Protein AF-A0AAW6BBG9-F1 (afdb_monomer)

Organism: Lactobacillus amylovorus (NCBI:txid1604)

Structure (mmCIF, N/CA/C/O backbone):
data_AF-A0AAW6BBG9-F1
#
_entry.id   AF-A0AAW6BBG9-F1
#
loop_
_atom_site.group_PDB
_atom_site.id
_atom_site.type_symbol
_atom_site.label_atom_id
_atom_site.label_alt_id
_atom_site.label_comp_id
_atom_site.label_asym_id
_atom_site.label_entity_id
_atom_site.label_seq_id
_atom_site.pdbx_PDB_ins_code
_atom_site.Cartn_x
_atom_site.Cartn_y
_atom_site.Cartn_z
_atom_site.occupancy
_atom_site.B_iso_or_equiv
_atom_site.auth_seq_id
_atom_site.auth_comp_id
_atom_site.auth_asym_id
_atom_site.auth_atom_id
_atom_site.pdbx_PDB_model_num
ATOM 1 N N . MET A 1 1 ? 2.573 -25.303 -5.934 1.00 35.19 1 MET A N 1
ATOM 2 C CA . MET A 1 1 ? 3.381 -24.425 -5.068 1.00 35.19 1 MET A CA 1
ATOM 3 C C . MET A 1 1 ? 3.170 -23.024 -5.606 1.00 35.19 1 MET A C 1
ATOM 5 O O . MET A 1 1 ? 3.636 -22.746 -6.701 1.00 35.19 1 MET A O 1
ATOM 9 N N . LEU A 1 2 ? 2.309 -22.231 -4.963 1.00 35.81 2 LEU A N 1
ATOM 10 C CA . LEU A 1 2 ? 2.080 -20.845 -5.371 1.00 35.81 2 LEU A CA 1
ATOM 11 C C . LEU A 1 2 ? 3.335 -20.081 -4.956 1.00 35.81 2 LEU A C 1
ATOM 13 O O . LEU A 1 2 ? 3.513 -19.793 -3.778 1.00 35.81 2 LEU A O 1
ATOM 17 N N . VAL A 1 3 ? 4.252 -19.890 -5.901 1.00 42.75 3 VAL A N 1
ATOM 18 C CA . VAL A 1 3 ? 5.384 -18.980 -5.727 1.00 42.75 3 VAL A CA 1
ATOM 19 C C . VAL A 1 3 ? 4.747 -17.605 -5.572 1.00 42.75 3 VAL A C 1
ATOM 21 O O . VAL A 1 3 ? 4.100 -17.125 -6.503 1.00 42.75 3 VAL A O 1
ATOM 24 N N . GLY A 1 4 ? 4.780 -17.060 -4.356 1.00 45.09 4 GLY A N 1
ATOM 25 C CA . GLY A 1 4 ? 4.216 -15.747 -4.079 1.00 45.09 4 GLY A CA 1
ATOM 26 C C . G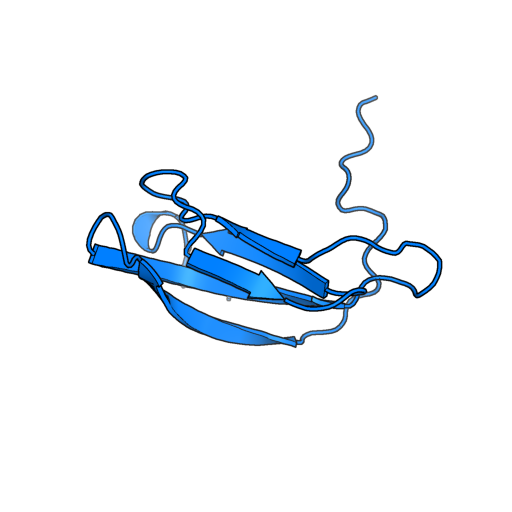LY A 1 4 ? 4.906 -14.727 -4.973 1.00 45.09 4 GLY A C 1
ATOM 27 O O . GLY A 1 4 ? 6.119 -14.784 -5.157 1.00 45.09 4 GLY A O 1
ATOM 28 N N . GLU A 1 5 ? 4.147 -13.789 -5.534 1.00 54.22 5 GLU A N 1
ATOM 29 C CA . GLU A 1 5 ? 4.665 -12.728 -6.414 1.00 54.22 5 GLU A CA 1
ATOM 30 C C . GLU A 1 5 ? 5.767 -11.864 -5.762 1.00 54.22 5 GLU A C 1
ATOM 32 O O . GLU A 1 5 ? 6.364 -11.020 -6.425 1.00 54.22 5 GLU A O 1
ATOM 37 N N . ASP A 1 6 ? 6.053 -12.074 -4.475 1.00 55.12 6 ASP A N 1
ATOM 38 C CA . ASP A 1 6 ? 7.033 -11.356 -3.667 1.00 55.12 6 ASP A CA 1
ATOM 39 C C . ASP A 1 6 ? 8.492 -11.808 -3.872 1.00 55.12 6 ASP A C 1
ATOM 41 O O . ASP A 1 6 ? 9.406 -11.080 -3.488 1.00 55.12 6 ASP A O 1
ATOM 45 N N . ASP A 1 7 ? 8.747 -12.937 -4.541 1.00 56.41 7 ASP A N 1
ATOM 46 C CA . ASP A 1 7 ? 10.116 -13.454 -4.730 1.00 56.41 7 ASP A CA 1
ATOM 47 C C . ASP A 1 7 ? 10.954 -12.666 -5.768 1.00 56.41 7 ASP A C 1
ATOM 49 O O . ASP A 1 7 ? 12.156 -12.900 -5.909 1.00 56.41 7 ASP A O 1
ATOM 53 N N . LEU A 1 8 ? 10.357 -11.709 -6.495 1.00 57.72 8 LEU A N 1
ATOM 54 C CA . LEU A 1 8 ? 11.026 -10.948 -7.568 1.00 57.72 8 LEU A CA 1
ATOM 55 C C . LEU A 1 8 ? 11.543 -9.557 -7.158 1.00 57.72 8 LEU A C 1
ATOM 57 O O . LEU A 1 8 ? 12.141 -8.860 -7.983 1.00 57.72 8 LEU A O 1
ATOM 61 N N . TYR A 1 9 ? 11.341 -9.119 -5.914 1.00 58.28 9 TYR A N 1
ATOM 62 C CA . TYR A 1 9 ? 11.810 -7.805 -5.463 1.00 58.28 9 TYR A CA 1
ATOM 63 C C . TYR A 1 9 ? 13.237 -7.910 -4.916 1.00 58.28 9 TYR A C 1
ATOM 65 O O . TYR A 1 9 ? 13.474 -8.481 -3.851 1.00 58.28 9 TYR A O 1
ATOM 73 N N . LYS A 1 10 ? 14.220 -7.324 -5.616 1.00 57.47 10 LYS A N 1
ATOM 74 C CA . LYS A 1 10 ? 15.524 -7.045 -4.992 1.00 57.47 10 LYS A CA 1
ATOM 75 C C . LYS A 1 10 ? 15.263 -6.064 -3.849 1.00 57.47 10 LYS A C 1
ATOM 77 O O . LYS A 1 10 ? 14.695 -5.010 -4.108 1.00 57.47 10 LYS A O 1
ATOM 82 N N . LYS A 1 11 ? 15.650 -6.407 -2.610 1.00 54.12 11 LYS A N 1
ATOM 83 C CA . LYS A 1 11 ? 15.521 -5.527 -1.431 1.00 54.12 11 LYS A CA 1
ATOM 84 C C . LYS A 1 11 ? 16.139 -4.154 -1.723 1.00 54.12 11 LYS A C 1
ATOM 86 O O . LYS A 1 11 ? 17.342 -3.961 -1.590 1.00 54.12 11 LYS A O 1
ATOM 91 N N . PHE A 1 12 ? 15.296 -3.219 -2.128 1.00 50.25 12 PHE A N 1
ATOM 92 C CA . PHE A 1 12 ? 15.510 -1.791 -2.030 1.00 50.25 12 PHE A CA 1
ATOM 93 C C . PHE A 1 12 ? 14.604 -1.345 -0.887 1.00 50.25 12 PHE A C 1
ATOM 95 O O . PHE A 1 12 ? 13.391 -1.537 -0.966 1.00 50.25 12 PHE A O 1
ATOM 102 N N . GLU A 1 13 ? 15.186 -0.838 0.198 1.00 56.78 13 GLU A N 1
ATOM 103 C CA . GLU A 1 13 ? 14.423 -0.164 1.248 1.00 56.78 13 GLU A CA 1
ATOM 104 C C . GLU A 1 13 ? 14.094 1.240 0.735 1.00 56.78 13 GLU A C 1
ATOM 106 O O . GLU A 1 13 ? 14.875 2.172 0.906 1.00 56.78 13 GLU A O 1
ATOM 111 N N . GLY A 1 14 ? 12.981 1.362 0.006 1.00 61.34 14 GLY A N 1
ATOM 112 C CA . GLY A 1 14 ? 12.418 2.660 -0.347 1.00 61.34 14 GLY A CA 1
ATOM 113 C C . GLY A 1 14 ? 11.818 3.358 0.873 1.00 61.34 14 GLY A C 1
ATOM 114 O O . GLY A 1 14 ? 11.783 2.810 1.980 1.00 61.34 14 GLY A O 1
ATOM 115 N N . ASP A 1 15 ? 11.308 4.570 0.670 1.00 72.94 15 ASP A N 1
ATOM 116 C CA . ASP A 1 15 ? 10.691 5.324 1.755 1.00 72.94 15 ASP A CA 1
ATOM 117 C C . ASP A 1 15 ? 9.448 4.600 2.295 1.00 72.94 15 ASP A C 1
ATOM 119 O O . ASP A 1 15 ? 8.608 4.064 1.564 1.00 72.94 15 ASP A O 1
ATOM 123 N N . SER A 1 16 ? 9.339 4.585 3.621 1.00 83.00 16 SER A N 1
ATOM 124 C CA . SER A 1 16 ? 8.152 4.120 4.330 1.00 83.00 16 SER A CA 1
ATOM 125 C C . SER A 1 16 ? 7.406 5.325 4.883 1.00 83.00 16 SER A C 1
ATOM 127 O O . SER A 1 16 ? 8.001 6.166 5.554 1.00 83.00 16 SER A O 1
ATOM 129 N N . GLU A 1 17 ? 6.100 5.420 4.647 1.00 88.38 17 GLU A N 1
ATOM 130 C CA . GLU A 1 17 ? 5.321 6.572 5.107 1.00 88.38 17 GLU A CA 1
ATOM 131 C C . GLU A 1 17 ? 3.903 6.208 5.558 1.00 88.38 17 GLU A C 1
ATOM 133 O O . GLU A 1 17 ? 3.319 5.200 5.157 1.00 88.38 17 GLU A O 1
ATOM 138 N N . PHE A 1 18 ? 3.316 7.078 6.382 1.00 90.50 18 PHE A N 1
ATOM 139 C CA . PHE A 1 18 ? 1.898 7.009 6.719 1.00 90.50 18 PHE A CA 1
ATOM 140 C C . PHE A 1 18 ? 1.073 7.807 5.710 1.00 90.50 18 PHE A C 1
ATOM 142 O O . PHE A 1 18 ? 1.196 9.029 5.613 1.00 90.50 18 PHE A O 1
ATOM 149 N N 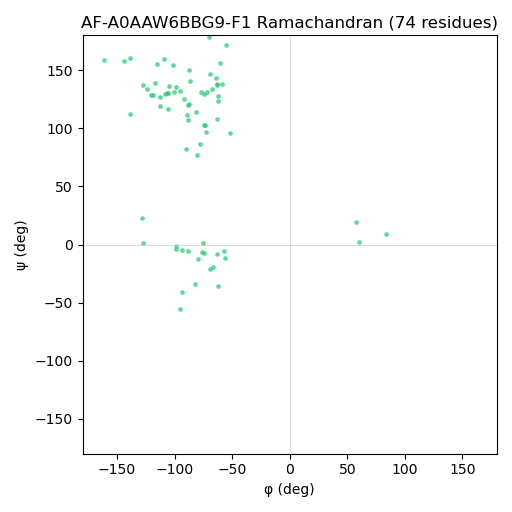. LYS A 1 19 ? 0.153 7.129 5.026 1.00 93.06 19 LYS A N 1
ATOM 150 C CA . LYS A 1 19 ? -0.818 7.733 4.110 1.00 93.06 19 LYS A CA 1
ATOM 151 C C . LYS A 1 19 ? -2.188 7.855 4.756 1.00 93.06 19 LYS A C 1
ATOM 153 O O . LYS A 1 19 ? -2.547 7.095 5.652 1.00 93.06 19 LYS A O 1
ATOM 158 N N . ARG A 1 20 ? -2.989 8.808 4.277 1.00 95.19 20 ARG A N 1
ATOM 159 C CA . ARG A 1 20 ? -4.424 8.904 4.575 1.00 95.19 20 ARG A CA 1
ATOM 160 C C . ARG A 1 20 ? -5.203 8.641 3.294 1.00 95.19 20 ARG A C 1
ATOM 162 O O . ARG A 1 20 ? -4.974 9.316 2.298 1.00 95.19 20 ARG A O 1
ATOM 169 N N . CYS A 1 21 ? -6.141 7.700 3.342 1.00 95.50 21 CYS A N 1
ATOM 170 C CA . CYS A 1 21 ? -6.992 7.396 2.198 1.00 95.50 21 CYS A CA 1
ATOM 171 C C . CYS A 1 21 ? -7.936 8.567 1.877 1.00 95.50 21 CYS A C 1
ATOM 173 O O . CYS A 1 21 ? -8.598 9.092 2.774 1.00 95.50 21 CYS A O 1
ATOM 175 N N . GLY A 1 22 ? -8.048 8.941 0.602 1.00 94.94 22 GLY A N 1
ATOM 176 C CA . GLY A 1 22 ? -8.991 9.960 0.131 1.00 94.94 22 GLY A CA 1
ATOM 177 C C . GLY A 1 22 ? -10.460 9.528 0.204 1.00 94.94 22 GLY A C 1
ATOM 178 O O . GLY A 1 22 ? -11.331 10.386 0.271 1.00 94.94 22 GLY A O 1
ATOM 179 N N . PHE A 1 23 ? -10.729 8.216 0.250 1.00 96.00 23 PHE A N 1
ATOM 180 C CA . PHE A 1 23 ? -12.083 7.647 0.238 1.00 96.00 23 PHE A CA 1
ATOM 181 C C . PHE A 1 23 ? -12.622 7.345 1.639 1.00 96.00 23 PHE A C 1
ATOM 183 O O . PHE A 1 23 ? -13.688 7.819 2.008 1.00 96.00 23 PHE A O 1
ATOM 190 N N . CYS A 1 24 ? -11.902 6.544 2.434 1.00 96.62 24 CYS A N 1
ATOM 191 C CA . CYS A 1 24 ? -12.359 6.148 3.775 1.00 96.62 24 CYS A CA 1
ATOM 192 C C . CYS A 1 24 ? -11.735 6.970 4.911 1.00 96.62 24 CYS A C 1
ATOM 194 O O . CYS A 1 24 ? -12.051 6.743 6.077 1.00 96.62 24 CYS A O 1
ATOM 196 N N . HIS A 1 25 ? -10.806 7.878 4.590 1.00 96.19 25 HIS A N 1
ATOM 197 C CA . HIS A 1 25 ? -10.111 8.771 5.528 1.00 96.19 25 HIS A CA 1
ATOM 198 C C . HIS A 1 25 ? -9.289 8.094 6.639 1.00 96.19 25 HIS A C 1
ATOM 200 O O . HIS A 1 25 ? -8.659 8.786 7.447 1.00 96.19 25 HIS A O 1
ATOM 206 N N . LYS A 1 26 ? -9.212 6.757 6.659 1.00 95.44 26 LYS A N 1
ATOM 207 C CA . LYS A 1 26 ? -8.325 6.008 7.554 1.00 95.44 26 LYS A CA 1
ATOM 208 C C . LYS A 1 26 ? -6.863 6.202 7.152 1.00 95.44 26 LYS A C 1
ATOM 210 O O . LYS A 1 26 ? -6.538 6.368 5.972 1.00 95.44 26 LYS A O 1
ATOM 215 N N . LYS A 1 27 ? -5.988 6.203 8.160 1.00 95.31 27 LYS A N 1
ATOM 216 C CA . LYS A 1 27 ? -4.537 6.202 7.963 1.00 95.31 27 LYS A CA 1
ATOM 217 C C . LYS A 1 27 ? -4.039 4.768 7.804 1.00 95.31 27 LYS A C 1
ATOM 219 O O . LYS A 1 27 ? -4.519 3.898 8.519 1.00 95.31 27 LYS A O 1
ATOM 224 N N . TYR A 1 28 ? -3.088 4.547 6.907 1.00 93.31 28 TYR A N 1
ATOM 225 C CA . TYR A 1 28 ? -2.426 3.263 6.673 1.00 93.31 28 TYR A CA 1
ATOM 226 C C . TYR A 1 28 ? -0.925 3.481 6.461 1.00 93.31 28 TYR A C 1
ATOM 228 O O . TYR A 1 28 ? -0.492 4.601 6.184 1.00 93.31 28 TYR A O 1
ATOM 236 N N . PHE A 1 29 ? -0.134 2.428 6.625 1.00 91.12 29 PHE A N 1
ATOM 237 C CA . PHE A 1 29 ? 1.307 2.467 6.402 1.00 91.12 29 PHE A CA 1
ATOM 238 C C . PHE A 1 29 ? 1.632 1.914 5.020 1.00 91.12 29 PHE A C 1
ATOM 240 O O . PHE A 1 29 ? 1.085 0.884 4.629 1.00 91.12 29 PHE A O 1
ATOM 247 N N . ARG A 1 30 ? 2.512 2.591 4.288 1.00 90.38 30 ARG A N 1
ATOM 248 C CA . ARG A 1 30 ? 2.917 2.223 2.934 1.00 90.38 30 ARG A CA 1
ATOM 249 C C . ARG A 1 30 ? 4.418 1.987 2.897 1.00 90.38 30 ARG A C 1
ATOM 251 O O . ARG A 1 30 ? 5.176 2.861 3.313 1.00 90.38 30 ARG A O 1
ATOM 258 N N . LYS A 1 31 ? 4.824 0.835 2.365 1.00 86.62 31 LYS A N 1
ATOM 259 C CA . LYS A 1 31 ? 6.213 0.531 2.005 1.00 86.62 31 LYS A CA 1
ATOM 260 C C . LYS A 1 31 ? 6.371 0.559 0.490 1.00 86.62 31 LYS A C 1
ATOM 262 O O . LYS A 1 31 ? 5.586 -0.073 -0.220 1.00 86.62 31 LYS A O 1
ATOM 267 N N . GLU A 1 32 ? 7.381 1.276 0.016 1.00 83.94 32 GLU A N 1
ATOM 268 C CA . GLU A 1 32 ? 7.790 1.286 -1.386 1.00 83.94 32 GLU A CA 1
ATOM 269 C C . GLU A 1 32 ? 8.924 0.284 -1.628 1.00 83.94 32 GLU A C 1
ATOM 271 O O . GLU A 1 32 ? 9.916 0.255 -0.900 1.00 83.94 32 GLU A O 1
ATOM 276 N N . PHE A 1 33 ? 8.782 -0.528 -2.674 1.00 77.62 33 PHE A N 1
ATOM 277 C CA . PHE A 1 33 ? 9.802 -1.469 -3.124 1.00 77.62 33 PHE A CA 1
ATOM 278 C C . PHE A 1 33 ? 10.147 -1.204 -4.585 1.00 77.62 33 PHE A C 1
ATOM 280 O O . PHE A 1 33 ? 9.252 -1.092 -5.428 1.00 77.62 33 PHE A O 1
ATOM 287 N N . LEU A 1 34 ? 11.443 -1.162 -4.896 1.00 71.50 34 LEU A N 1
ATOM 288 C CA . LEU A 1 34 ? 11.912 -1.087 -6.276 1.00 71.50 34 LEU A CA 1
ATOM 289 C C . LEU A 1 34 ? 11.805 -2.467 -6.936 1.00 71.50 34 LEU A C 1
ATOM 291 O O . LEU A 1 34 ? 12.259 -3.481 -6.399 1.00 71.50 34 LEU A O 1
ATOM 295 N N . ARG A 1 35 ? 11.219 -2.505 -8.129 1.00 67.88 35 ARG A N 1
ATOM 296 C CA . ARG A 1 35 ? 11.176 -3.682 -8.993 1.00 67.88 35 ARG A CA 1
ATOM 297 C C . ARG A 1 35 ? 12.422 -3.731 -9.876 1.00 67.88 35 ARG A C 1
ATOM 299 O O . ARG A 1 35 ? 12.988 -2.706 -10.248 1.00 67.88 35 ARG A O 1
ATOM 306 N N . VAL A 1 36 ? 12.846 -4.941 -10.233 1.00 63.78 36 VAL A N 1
ATOM 307 C CA . VAL A 1 36 ? 13.894 -5.145 -11.242 1.00 63.78 36 VAL A CA 1
ATOM 308 C C . VAL A 1 36 ? 13.386 -4.606 -12.599 1.00 63.78 36 VAL A C 1
ATOM 310 O O . VAL A 1 36 ? 12.223 -4.863 -12.913 1.00 63.78 36 VAL A O 1
ATOM 313 N N . PRO A 1 37 ? 14.209 -3.894 -13.402 1.00 60.34 37 PRO A N 1
ATOM 314 C CA . PRO A 1 37 ? 13.784 -3.157 -14.609 1.00 60.34 37 PRO A CA 1
ATOM 315 C C . PRO A 1 37 ? 13.045 -3.952 -15.695 1.00 60.34 37 PRO A C 1
ATOM 317 O O . PRO A 1 37 ? 12.510 -3.370 -16.628 1.00 60.34 37 PRO A O 1
ATOM 320 N N . GLU A 1 38 ? 13.034 -5.278 -15.610 1.00 62.72 38 GLU A N 1
AT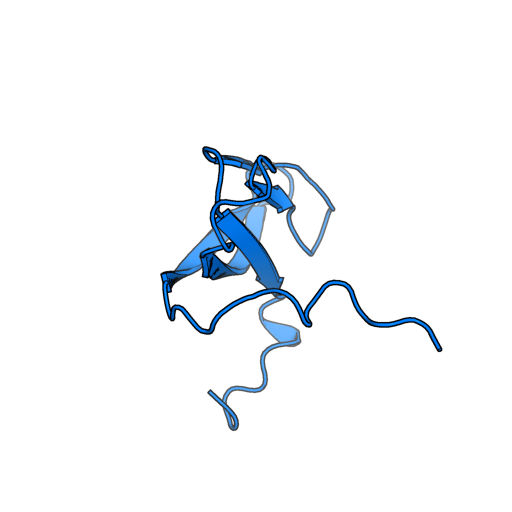OM 321 C CA . GLU A 1 38 ? 12.484 -6.176 -16.631 1.00 62.72 38 GLU A CA 1
ATOM 322 C C . GLU A 1 38 ? 10.947 -6.220 -16.649 1.00 62.72 38 GLU A C 1
ATOM 324 O O . GLU A 1 38 ? 10.359 -6.939 -17.454 1.00 62.72 38 GLU A O 1
ATOM 329 N N . PHE A 1 39 ? 10.276 -5.454 -15.782 1.00 61.44 39 PHE A N 1
ATOM 330 C CA . PHE A 1 39 ? 8.824 -5.444 -15.706 1.00 61.44 39 PHE A CA 1
ATOM 331 C C . PHE A 1 39 ? 8.235 -4.040 -15.517 1.00 61.44 39 PHE A C 1
ATOM 333 O O . PHE A 1 39 ? 8.305 -3.441 -14.441 1.00 61.44 39 PHE A O 1
ATOM 340 N N . GLU A 1 40 ? 7.540 -3.569 -16.549 1.00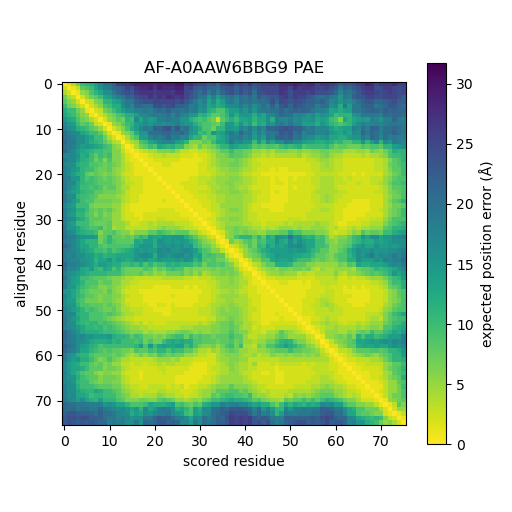 64.81 40 GLU A N 1
ATOM 341 C CA . GLU A 1 40 ? 6.789 -2.313 -16.550 1.00 64.81 40 GLU A CA 1
ATOM 342 C C . GLU A 1 40 ? 5.423 -2.485 -15.867 1.00 64.81 40 GLU A C 1
ATOM 344 O O . GLU A 1 40 ? 4.387 -2.600 -16.516 1.00 64.81 40 GLU A O 1
ATOM 349 N N . THR A 1 41 ? 5.392 -2.527 -14.534 1.00 65.88 41 THR A N 1
ATOM 350 C CA . THR A 1 41 ? 4.124 -2.404 -13.790 1.00 65.88 41 THR A CA 1
ATOM 351 C C . THR A 1 41 ? 3.984 -1.041 -13.152 1.00 65.88 41 THR A C 1
ATOM 353 O O . THR A 1 41 ? 4.920 -0.544 -12.526 1.00 65.88 41 THR A O 1
ATOM 356 N N . ILE A 1 42 ? 2.78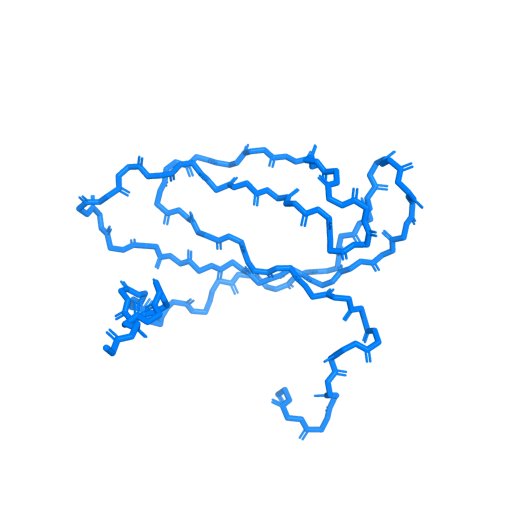1 -0.487 -13.275 1.00 72.62 42 ILE A N 1
ATOM 357 C CA . ILE A 1 42 ? 2.343 0.704 -12.555 1.00 72.62 42 ILE A CA 1
ATOM 358 C C . ILE A 1 42 ? 2.125 0.322 -11.088 1.00 72.62 42 ILE A C 1
ATOM 360 O O . ILE A 1 42 ? 1.475 -0.682 -10.795 1.00 72.62 42 ILE A O 1
ATOM 364 N N . ALA A 1 43 ? 2.674 1.116 -10.171 1.00 80.62 43 ALA A N 1
ATOM 365 C CA . ALA A 1 43 ? 2.482 0.912 -8.742 1.00 80.62 43 ALA A CA 1
ATOM 366 C C . ALA A 1 43 ? 1.136 1.503 -8.309 1.00 80.62 43 ALA A C 1
ATOM 368 O O . ALA A 1 43 ? 0.954 2.723 -8.340 1.00 80.62 43 ALA A O 1
ATOM 369 N N . GLU A 1 44 ? 0.200 0.656 -7.889 1.00 88.12 44 GLU A N 1
ATOM 370 C CA . GLU A 1 44 ? -1.102 1.088 -7.379 1.00 88.12 44 GLU A CA 1
ATOM 371 C C . GLU A 1 44 ? -1.067 1.267 -5.857 1.00 88.12 44 GLU A C 1
ATOM 373 O O . GLU A 1 44 ? -0.717 0.356 -5.108 1.00 88.12 44 GLU A O 1
ATOM 378 N N . ASP A 1 45 ? -1.457 2.447 -5.376 1.00 90.75 45 ASP A N 1
ATOM 379 C CA . ASP A 1 45 ? -1.616 2.719 -3.948 1.00 90.75 45 ASP A CA 1
ATOM 380 C C . ASP A 1 45 ? -3.047 2.389 -3.499 1.00 90.75 45 ASP A C 1
ATOM 382 O O . ASP A 1 45 ? -3.925 3.259 -3.419 1.00 90.75 45 ASP A O 1
ATOM 386 N N . ILE A 1 46 ? -3.286 1.105 -3.238 1.00 93.25 46 ILE A N 1
ATOM 387 C CA . ILE A 1 46 ? -4.590 0.581 -2.824 1.00 93.25 46 ILE A CA 1
ATOM 388 C C . ILE A 1 46 ? -4.742 0.654 -1.304 1.00 93.25 46 ILE A C 1
ATOM 390 O O . ILE A 1 46 ? -3.977 0.046 -0.556 1.00 93.25 46 ILE A O 1
ATOM 394 N N . CYS A 1 47 ? -5.760 1.367 -0.820 1.00 94.56 47 CYS A N 1
ATOM 395 C CA . CYS A 1 47 ? -6.034 1.447 0.613 1.00 94.56 47 CYS A CA 1
ATOM 396 C C . CYS A 1 47 ? -6.371 0.060 1.196 1.00 94.56 47 CYS A C 1
ATOM 398 O O . CYS A 1 47 ? -7.344 -0.546 0.752 1.00 94.56 47 CYS A O 1
ATOM 400 N N . PRO A 1 48 ? -5.705 -0.397 2.272 1.00 95.25 48 PRO A N 1
ATOM 401 C CA . PRO A 1 48 ? -5.935 -1.730 2.834 1.00 95.25 48 PRO A CA 1
ATOM 402 C C . PRO A 1 48 ? -7.238 -1.829 3.647 1.00 95.25 48 PRO A C 1
ATOM 404 O O . PRO A 1 48 ? -7.622 -2.907 4.097 1.00 95.25 48 PRO A O 1
ATOM 407 N N . TYR A 1 49 ? -7.926 -0.704 3.870 1.00 94.75 49 TYR A N 1
ATOM 408 C CA . TYR A 1 49 ? -9.197 -0.660 4.593 1.00 94.75 49 TYR A CA 1
ATOM 409 C C . TYR A 1 49 ? -10.417 -0.732 3.678 1.00 94.75 49 TYR A C 1
ATOM 411 O O . TYR A 1 49 ? -11.402 -1.371 4.036 1.00 94.75 49 TYR A O 1
ATOM 419 N N . CYS A 1 50 ? -10.384 -0.036 2.540 1.00 96.06 50 CYS A N 1
ATOM 420 C CA . CYS A 1 50 ? -11.542 0.100 1.654 1.00 96.06 50 CYS A CA 1
ATOM 421 C C . CYS A 1 50 ? -11.261 -0.270 0.195 1.00 96.06 50 CYS A C 1
ATOM 423 O O . CYS A 1 50 ? -12.150 -0.119 -0.636 1.00 96.06 50 CYS A O 1
ATOM 425 N N . ASN A 1 51 ? -10.038 -0.701 -0.126 1.00 95.00 51 ASN A N 1
ATOM 426 C CA . ASN A 1 51 ? -9.569 -1.003 -1.480 1.00 95.00 51 ASN A CA 1
ATOM 427 C C . ASN A 1 51 ? -9.668 0.175 -2.468 1.00 95.00 51 ASN A C 1
ATOM 429 O O . ASN A 1 51 ? -9.644 -0.018 -3.679 1.00 95.00 51 ASN A O 1
ATOM 433 N N . GLY A 1 52 ? -9.764 1.409 -1.964 1.00 94.00 52 GLY A N 1
ATOM 434 C CA . GLY A 1 52 ? -9.757 2.611 -2.796 1.00 94.00 52 GLY A CA 1
ATOM 435 C C . GLY A 1 52 ? -8.360 2.924 -3.334 1.00 94.00 52 GLY A C 1
ATOM 436 O O . GLY A 1 52 ? -7.409 3.007 -2.550 1.00 94.00 52 GLY A O 1
ATOM 437 N N . LEU A 1 53 ? -8.258 3.143 -4.647 1.00 93.88 53 LEU A N 1
ATOM 438 C CA . LEU A 1 53 ? -7.037 3.542 -5.354 1.00 93.88 53 LEU A CA 1
ATOM 439 C C . LEU A 1 53 ? -6.716 5.024 -5.096 1.00 93.88 53 LEU A C 1
ATOM 441 O O . LEU A 1 53 ? -7.349 5.903 -5.676 1.00 93.88 53 LEU A O 1
ATOM 445 N N . ASN A 1 54 ? -5.748 5.315 -4.220 1.00 89.12 54 ASN A N 1
ATOM 446 C CA . ASN A 1 54 ? -5.391 6.696 -3.852 1.00 89.12 54 ASN A CA 1
ATOM 447 C C . ASN A 1 54 ? -4.456 7.368 -4.857 1.00 89.12 54 ASN A C 1
ATOM 449 O O . ASN A 1 54 ? 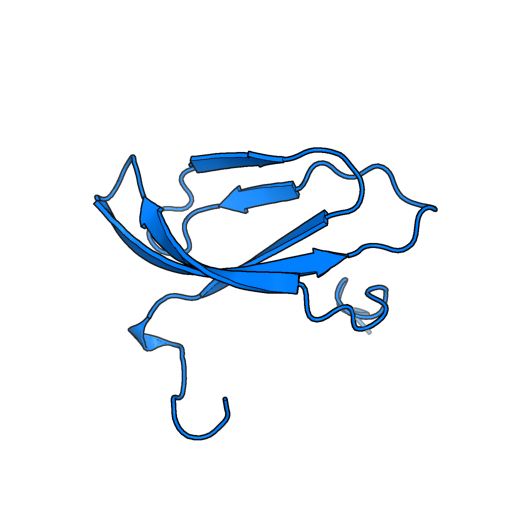-4.529 8.580 -5.046 1.00 89.12 54 ASN A O 1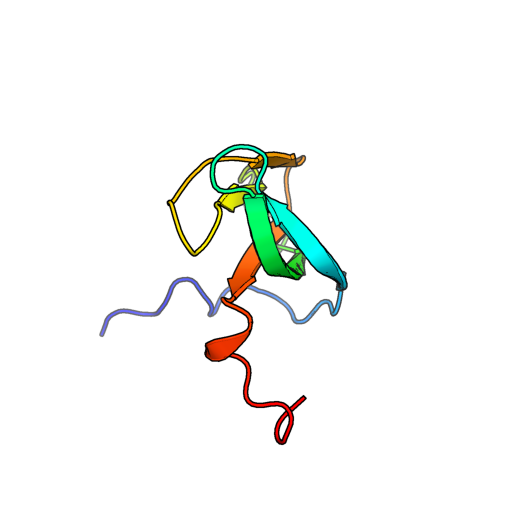
ATOM 453 N N . SER A 1 55 ? -3.564 6.602 -5.475 1.00 86.50 55 SER A N 1
ATOM 454 C CA . SER A 1 55 ? -2.633 7.108 -6.480 1.00 86.50 55 SER A CA 1
ATOM 455 C C . SER A 1 55 ? -2.079 5.974 -7.327 1.00 86.50 55 SER A C 1
ATOM 457 O O . SER A 1 55 ? -2.036 4.829 -6.881 1.00 86.50 55 SER A O 1
ATOM 459 N N . MET A 1 56 ? -1.592 6.323 -8.512 1.00 83.81 56 MET A N 1
ATOM 460 C CA . MET A 1 56 ? -0.771 5.455 -9.349 1.00 83.81 56 MET A CA 1
ATOM 461 C C . MET A 1 56 ? 0.583 6.136 -9.542 1.00 83.81 56 MET A C 1
ATOM 463 O O . MET A 1 56 ? 0.621 7.315 -9.897 1.00 83.81 56 MET A O 1
ATOM 467 N N . CYS A 1 57 ? 1.678 5.424 -9.284 1.00 74.31 57 CYS A N 1
ATOM 468 C CA . CYS A 1 57 ? 3.034 5.924 -9.517 1.00 74.31 57 CYS A CA 1
ATOM 469 C C . CYS A 1 57 ? 3.689 5.214 -10.701 1.00 74.31 57 CYS A C 1
ATOM 471 O O . CYS A 1 57 ? 3.253 4.136 -11.109 1.00 74.31 57 CYS A O 1
ATOM 473 N N . GLY A 1 58 ? 4.722 5.859 -11.252 1.00 67.00 58 GLY A N 1
ATOM 474 C CA . GLY A 1 58 ? 5.423 5.429 -12.461 1.00 67.00 58 GLY A CA 1
ATOM 475 C C . GLY A 1 58 ? 5.982 3.999 -12.403 1.00 67.00 58 GLY A C 1
ATOM 476 O O . GLY A 1 58 ? 5.951 3.344 -11.359 1.00 67.00 58 GLY A O 1
ATOM 477 N N . PRO A 1 59 ? 6.484 3.497 -13.542 1.00 67.69 59 PRO A N 1
ATOM 478 C CA . PRO A 1 59 ? 6.949 2.122 -13.656 1.00 67.69 59 PRO A CA 1
ATOM 479 C C . PRO A 1 59 ? 8.106 1.841 -12.688 1.00 67.69 59 PRO A C 1
ATOM 481 O O . PRO A 1 59 ? 8.864 2.745 -12.335 1.00 67.69 59 PRO A O 1
ATOM 484 N N . ASN A 1 60 ? 8.275 0.564 -12.338 1.00 72.81 60 ASN A N 1
ATOM 485 C CA . ASN A 1 60 ? 9.353 0.013 -11.499 1.00 72.81 60 ASN A CA 1
ATOM 486 C C . ASN A 1 60 ? 9.161 0.102 -9.980 1.00 72.81 60 ASN A C 1
ATOM 488 O O . ASN A 1 60 ? 10.086 -0.240 -9.249 1.00 72.81 60 ASN A O 1
ATOM 492 N N . PHE A 1 61 ? 7.986 0.483 -9.485 1.00 76.00 61 PHE A N 1
ATOM 493 C CA . PHE A 1 61 ? 7.698 0.455 -8.048 1.00 76.00 61 PHE A CA 1
ATOM 494 C C . PHE A 1 61 ? 6.592 -0.554 -7.719 1.00 76.00 61 PHE A C 1
ATOM 496 O O . PHE A 1 61 ? 5.747 -0.882 -8.555 1.00 76.00 61 PHE A O 1
ATOM 503 N N . LYS A 1 62 ? 6.589 -1.050 -6.481 1.00 80.12 62 LYS A N 1
ATOM 504 C CA . LYS A 1 62 ? 5.441 -1.706 -5.845 1.00 80.12 62 LYS A CA 1
ATOM 505 C C . LYS A 1 62 ? 5.180 -1.040 -4.508 1.00 80.12 62 LYS A C 1
ATOM 507 O O . LYS A 1 62 ? 6.109 -0.795 -3.740 1.00 80.12 62 LYS A O 1
ATOM 512 N N . TYR A 1 63 ? 3.905 -0.814 -4.222 1.00 85.50 63 TYR A N 1
ATOM 513 C CA . TYR A 1 63 ? 3.453 -0.437 -2.895 1.00 85.50 63 TYR A CA 1
ATOM 514 C C . TYR A 1 63 ? 2.888 -1.649 -2.176 1.00 85.50 63 TYR A C 1
ATOM 516 O O . TYR A 1 63 ? 2.065 -2.381 -2.723 1.00 85.50 63 TYR A O 1
ATOM 524 N N . ILE A 1 64 ? 3.331 -1.848 -0.938 1.00 86.88 64 ILE A N 1
ATOM 525 C CA . ILE A 1 64 ? 2.672 -2.753 -0.004 1.00 86.88 64 ILE A CA 1
ATOM 526 C C . ILE A 1 64 ? 2.090 -1.902 1.113 1.00 86.88 64 ILE A C 1
ATOM 528 O O . ILE A 1 64 ? 2.808 -1.182 1.812 1.00 86.88 64 ILE A O 1
ATOM 532 N N . ASN A 1 65 ? 0.771 -1.976 1.245 1.00 89.62 65 ASN A N 1
ATOM 533 C CA . ASN A 1 65 ? 0.006 -1.170 2.175 1.00 89.62 65 ASN A CA 1
ATOM 534 C C . ASN A 1 65 ? -0.509 -2.031 3.324 1.00 89.62 65 ASN A C 1
ATOM 536 O O . ASN A 1 65 ? -1.154 -3.054 3.106 1.00 89.62 65 ASN A O 1
ATOM 540 N N . TYR A 1 66 ? -0.273 -1.576 4.549 1.00 90.50 66 TYR A N 1
ATOM 541 C CA . TYR A 1 66 ? -0.645 -2.265 5.777 1.00 90.50 66 TYR A CA 1
ATOM 542 C C . TYR A 1 66 ? -1.648 -1.428 6.562 1.00 90.50 66 TYR A C 1
ATOM 544 O O . TYR A 1 66 ? -1.502 -0.203 6.688 1.00 90.50 66 TYR A O 1
ATOM 552 N N . LYS A 1 67 ? -2.665 -2.083 7.127 1.00 93.38 67 LYS A N 1
ATOM 553 C CA . LYS A 1 67 ? -3.468 -1.457 8.180 1.00 93.38 67 LYS A CA 1
ATOM 554 C C . LYS A 1 67 ? -2.567 -1.221 9.381 1.00 93.38 67 LYS A C 1
ATOM 556 O O . LYS A 1 67 ? -1.714 -2.046 9.678 1.00 93.38 67 LYS A O 1
ATOM 561 N N . ILE A 1 68 ? -2.772 -0.113 10.085 1.00 89.81 68 ILE A N 1
ATOM 562 C CA . ILE A 1 68 ? -1.933 0.224 11.243 1.00 89.81 68 ILE A CA 1
ATOM 563 C C . ILE A 1 68 ? -2.072 -0.841 12.338 1.00 89.81 68 ILE A C 1
ATOM 565 O O . ILE A 1 68 ? -1.088 -1.173 12.985 1.00 89.81 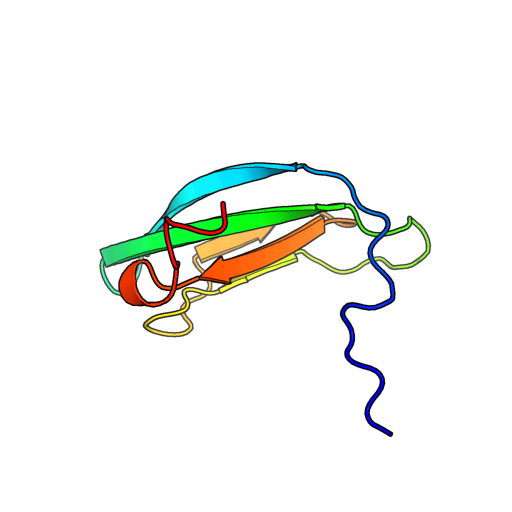68 ILE A O 1
ATOM 569 N N . GLU A 1 69 ? -3.273 -1.405 12.503 1.00 86.50 69 GLU A N 1
ATOM 570 C CA . GLU A 1 69 ? -3.543 -2.477 13.470 1.00 86.50 69 GLU A CA 1
ATOM 571 C C . GLU A 1 69 ? -2.840 -3.809 13.159 1.00 86.50 69 GLU A C 1
ATOM 573 O O . GLU A 1 69 ? -2.664 -4.612 14.069 1.00 86.50 69 GLU A O 1
ATOM 578 N N . ASP A 1 70 ? -2.406 -4.020 11.912 1.00 85.50 70 ASP A N 1
ATOM 579 C CA . ASP A 1 70 ? -1.733 -5.250 11.477 1.00 85.50 70 ASP A CA 1
ATOM 580 C C . ASP A 1 70 ? -0.196 -5.134 11.568 1.00 85.50 70 ASP A C 1
ATOM 582 O O . ASP A 1 70 ? 0.524 -6.098 11.304 1.00 85.50 70 ASP A O 1
ATOM 586 N N . ILE A 1 71 ? 0.330 -3.954 11.917 1.00 77.69 71 ILE A N 1
ATOM 587 C CA . ILE A 1 71 ? 1.770 -3.713 12.038 1.00 77.69 71 ILE A CA 1
ATOM 588 C C . ILE A 1 71 ? 2.200 -4.054 13.461 1.00 77.69 71 ILE A C 1
ATOM 590 O O . ILE A 1 71 ? 1.939 -3.302 14.402 1.00 77.69 71 ILE A O 1
ATOM 594 N N . ASP A 1 72 ? 2.903 -5.172 13.616 1.00 67.94 72 ASP A N 1
ATOM 595 C CA . ASP A 1 72 ? 3.568 -5.496 14.873 1.00 67.94 72 ASP A CA 1
ATOM 596 C C . ASP A 1 72 ? 4.813 -4.614 15.045 1.00 67.94 72 ASP A C 1
ATOM 598 O O . ASP A 1 72 ? 5.856 -4.826 14.424 1.00 67.94 72 ASP A O 1
ATOM 602 N N . VAL A 1 73 ? 4.690 -3.597 15.897 1.00 58.69 73 VAL A N 1
ATOM 603 C CA . VAL A 1 73 ? 5.751 -2.630 16.222 1.00 58.69 73 VAL A CA 1
ATOM 604 C C . VAL A 1 73 ? 6.976 -3.250 16.906 1.00 58.69 73 VAL A C 1
ATOM 606 O O . VAL A 1 73 ? 7.977 -2.560 17.067 1.00 58.69 73 VAL A O 1
ATOM 609 N N . ASN A 1 74 ? 6.933 -4.531 17.289 1.00 53.62 74 ASN A N 1
ATOM 610 C CA . ASN A 1 74 ? 8.072 -5.227 17.898 1.00 53.62 74 ASN A CA 1
ATOM 611 C C . ASN A 1 74 ? 9.019 -5.888 16.879 1.00 53.62 74 ASN A C 1
ATOM 613 O O . ASN A 1 74 ? 10.048 -6.424 17.283 1.00 53.62 74 ASN A O 1
ATOM 617 N N . ASN A 1 75 ? 8.680 -5.874 15.585 1.00 45.31 75 ASN A N 1
ATOM 618 C CA . ASN A 1 75 ? 9.455 -6.503 14.505 1.00 45.31 75 ASN A CA 1
ATOM 619 C C . ASN A 1 75 ? 9.755 -5.540 13.336 1.00 45.31 75 ASN A C 1
ATOM 621 O O . ASN A 1 75 ? 9.979 -5.989 12.208 1.00 45.31 75 ASN A O 1
ATOM 625 N N . LEU A 1 76 ? 9.726 -4.227 13.592 1.00 49.03 76 LEU A N 1
ATOM 626 C CA . LEU A 1 76 ? 10.186 -3.204 12.645 1.00 49.03 76 LEU A CA 1
ATOM 627 C C . LEU A 1 76 ? 11.683 -2.935 12.799 1.00 49.03 76 LEU A C 1
ATOM 629 O O . LEU A 1 76 ? 12.128 -2.735 13.951 1.00 49.03 76 LEU A O 1
#

Secondary structure (DSSP, 8-state):
----GGGG-------EEEEE-TTT--EEEEEEEEPPTT---EEEEE-TTT--EEEEEEETEEEEEEEGGG--TT--

Mean predicted aligned error: 8.72 Å

Radius of gyration: 13.08 Å; Cα contacts (8 Å, |Δi|>4): 142; chains: 1; bounding box: 28×34×34 Å

Sequence (76 aa):
MLVGEDDLYKKFEGDSEFKRCGFCHKKYFRKEFLRVPEFETIAEDICPYCNGLNSMCGPNFKYINYKIEDIDVNNL

Foldseek 3Di:
DPPPPPPQFDDDFDDKDWDAAPPPRAIKIKTKTFGDPPDFDWAFPQEPPPRDGRDTHGGGIYIDIGHPVRDDPVPD

pLDDT: mean 76.33, std 17.28, range [35.19, 96.62]

Solvent-accessible surface area (backbone atoms only — not comparable to full-atom values): 4709 Å² total; per-residue (Å²): 131,86,77,61,87,70,82,64,53,59,92,43,90,48,71,68,48,79,45,65,37,84,81,80,63,50,65,30,38,37,40,37,34,43,44,54,86,91,47,89,40,70,16,56,42,48,33,68,86,76,66,46,76,68,48,74,46,68,66,33,38,41,56,51,54,39,46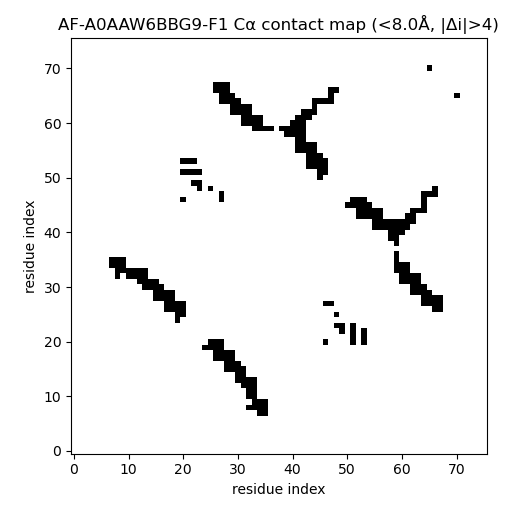,59,92,75,56,63,81,90,77,114